Protein AF-A0AAN7X8W3-F1 (afdb_monomer)

Structure (mmCIF, N/CA/C/O backbone):
data_AF-A0AAN7X8W3-F1
#
_entry.id   AF-A0AAN7X8W3-F1
#
loop_
_atom_site.group_PDB
_atom_site.id
_atom_site.type_symbol
_atom_site.label_atom_id
_atom_site.label_alt_id
_atom_site.label_comp_id
_atom_site.label_asym_id
_atom_site.label_entity_id
_atom_site.label_seq_id
_atom_site.pdbx_PDB_ins_code
_atom_site.Cartn_x
_atom_site.Cartn_y
_atom_site.Cartn_z
_atom_site.occupancy
_atom_site.B_iso_or_equiv
_atom_site.auth_seq_id
_atom_site.auth_comp_id
_atom_site.auth_asym_id
_atom_site.auth_atom_id
_atom_site.pdbx_PDB_model_num
ATOM 1 N N . MET A 1 1 ? -43.953 16.104 20.706 1.00 40.34 1 MET A N 1
ATOM 2 C CA . MET A 1 1 ? -43.490 14.856 20.062 1.00 40.34 1 MET A CA 1
ATOM 3 C C . MET A 1 1 ? -42.759 15.280 18.789 1.00 40.34 1 MET A C 1
ATOM 5 O O . MET A 1 1 ? -43.383 15.983 18.012 1.00 40.34 1 MET A O 1
ATOM 9 N N . LEU A 1 2 ? -41.415 15.288 18.844 1.00 50.06 2 LEU A N 1
ATOM 10 C CA . LEU A 1 2 ? -40.473 14.495 18.008 1.00 50.06 2 LEU A CA 1
ATOM 11 C C . LEU A 1 2 ? -40.378 15.042 16.562 1.00 50.06 2 LEU A C 1
ATOM 13 O O . LEU A 1 2 ? -41.339 14.913 15.821 1.00 50.06 2 LEU A O 1
ATOM 17 N N . LEU A 1 3 ? -39.419 15.936 16.264 1.00 60.97 3 LEU A N 1
ATOM 18 C CA . LEU A 1 3 ? -38.081 15.684 15.671 1.00 60.97 3 LEU A CA 1
ATOM 19 C C . LEU A 1 3 ? -38.148 14.957 14.319 1.00 60.97 3 LEU A C 1
ATOM 21 O O . LEU A 1 3 ? -38.302 13.744 14.304 1.00 60.97 3 LEU A O 1
ATOM 25 N N . ASP A 1 4 ? -37.933 15.697 13.229 1.00 52.91 4 ASP A N 1
ATOM 26 C CA . ASP A 1 4 ? -37.366 15.139 11.995 1.00 52.91 4 ASP A CA 1
ATOM 27 C C . ASP A 1 4 ? -36.415 16.176 11.374 1.00 52.91 4 ASP A C 1
ATOM 29 O O . ASP A 1 4 ? -36.738 16.926 10.455 1.00 52.91 4 ASP A O 1
ATOM 33 N N . ASP A 1 5 ? -35.250 16.285 12.010 1.00 56.19 5 ASP A N 1
ATOM 34 C CA . ASP A 1 5 ? -34.049 16.886 11.440 1.00 56.19 5 ASP A CA 1
ATOM 35 C C . ASP A 1 5 ? -33.331 15.735 10.723 1.00 56.19 5 ASP A C 1
ATOM 37 O O . ASP A 1 5 ? -32.605 14.959 11.342 1.00 56.19 5 ASP A O 1
ATOM 41 N N . SER A 1 6 ? -33.645 15.532 9.443 1.00 62.84 6 SER A N 1
ATOM 42 C CA . SER A 1 6 ? -32.867 14.643 8.580 1.00 62.84 6 SER A CA 1
ATOM 43 C C . SER A 1 6 ? -31.867 15.513 7.822 1.00 62.84 6 SER A C 1
ATOM 45 O O . SER A 1 6 ? -32.255 16.142 6.834 1.00 62.84 6 SER A O 1
ATOM 47 N N . PRO A 1 7 ? -30.597 15.613 8.258 1.00 62.44 7 PRO A N 1
ATOM 48 C CA . PRO A 1 7 ? -29.580 16.229 7.432 1.00 62.44 7 PRO A CA 1
ATOM 49 C C . PRO A 1 7 ? -29.394 15.342 6.205 1.00 62.44 7 PRO A C 1
ATOM 51 O O . PRO A 1 7 ? -29.000 14.178 6.324 1.00 62.44 7 PRO A O 1
ATOM 54 N N . ASP A 1 8 ? -29.713 15.913 5.043 1.00 60.66 8 ASP A N 1
ATOM 55 C CA . ASP A 1 8 ? -29.344 15.426 3.718 1.00 60.66 8 ASP A CA 1
ATOM 56 C C . ASP A 1 8 ? -27.868 15.017 3.783 1.00 60.66 8 ASP A C 1
ATOM 58 O O . ASP A 1 8 ? -26.957 15.851 3.811 1.00 60.66 8 ASP A O 1
ATOM 62 N N . SER A 1 9 ? -27.637 13.720 3.978 1.00 62.03 9 SER A N 1
ATOM 63 C CA . SER A 1 9 ? -26.294 13.178 4.085 1.00 62.03 9 SER A CA 1
ATOM 64 C C . SER A 1 9 ? -25.683 13.391 2.711 1.00 62.03 9 SER A C 1
ATOM 66 O O . SER A 1 9 ? -26.246 12.864 1.748 1.00 62.03 9 SER A O 1
ATOM 68 N N . PRO A 1 10 ? -24.593 14.169 2.565 1.00 53.59 10 PRO A N 1
ATOM 69 C CA . PRO A 1 10 ? -23.980 14.329 1.265 1.00 53.59 10 PRO A CA 1
ATOM 70 C C . PRO A 1 10 ? -23.578 12.931 0.814 1.00 53.59 10 PRO A C 1
ATOM 72 O O . PRO A 1 10 ? -22.694 12.305 1.400 1.00 53.59 10 PRO A O 1
ATOM 75 N N . SER A 1 11 ? -24.291 12.429 -0.195 1.00 54.03 11 SER A N 1
ATOM 76 C CA . SER A 1 11 ? -23.865 11.299 -0.994 1.00 54.03 11 SER A CA 1
ATOM 77 C C . SER A 1 11 ? -22.480 11.676 -1.493 1.00 54.03 11 SER A C 1
ATOM 79 O O . SER A 1 11 ? -22.325 12.493 -2.400 1.00 54.03 11 SER A O 1
ATOM 81 N N . LEU A 1 12 ? -21.461 11.158 -0.809 1.00 54.94 12 LEU A N 1
ATOM 82 C CA . LEU A 1 12 ? -20.105 11.138 -1.308 1.00 54.94 12 LEU A CA 1
ATOM 83 C C . LEU A 1 12 ? -20.168 10.213 -2.516 1.00 54.94 12 LEU A C 1
ATOM 85 O O . LEU A 1 12 ? -19.971 9.006 -2.405 1.00 54.94 12 LEU A O 1
ATOM 89 N N . THR A 1 13 ? -20.513 10.781 -3.667 1.00 51.12 13 THR A N 1
ATOM 90 C CA . THR A 1 13 ? -20.196 10.204 -4.963 1.00 51.12 13 THR A CA 1
ATOM 91 C C . THR A 1 13 ? -18.675 10.225 -5.055 1.00 51.12 13 THR A C 1
ATOM 93 O O . THR A 1 13 ? -18.074 11.130 -5.632 1.00 51.12 13 THR A O 1
ATOM 96 N N . SER A 1 14 ? -18.039 9.275 -4.367 1.00 52.97 14 SER A N 1
ATOM 97 C CA . SER A 1 14 ? -16.685 8.871 -4.688 1.00 52.97 14 SER A CA 1
ATOM 98 C C . SER A 1 14 ? -16.823 8.281 -6.084 1.00 52.97 14 SER A C 1
ATOM 100 O O . SER A 1 14 ? -17.435 7.225 -6.247 1.00 52.97 14 SER A O 1
ATOM 102 N N . ASP A 1 15 ? -16.342 9.007 -7.093 1.00 46.50 15 ASP A N 1
ATOM 103 C CA . ASP A 1 15 ? -16.029 8.478 -8.422 1.00 46.50 15 ASP A CA 1
ATOM 104 C C . ASP A 1 15 ? -14.906 7.435 -8.274 1.00 46.50 15 ASP A C 1
ATOM 106 O O . ASP A 1 15 ? -13.782 7.586 -8.754 1.00 46.50 15 ASP A O 1
ATOM 110 N N . GLU A 1 16 ? -15.193 6.379 -7.526 1.00 49.06 16 GLU A N 1
ATOM 111 C CA . GLU A 1 16 ? -14.390 5.187 -7.453 1.00 49.06 16 GLU A CA 1
ATOM 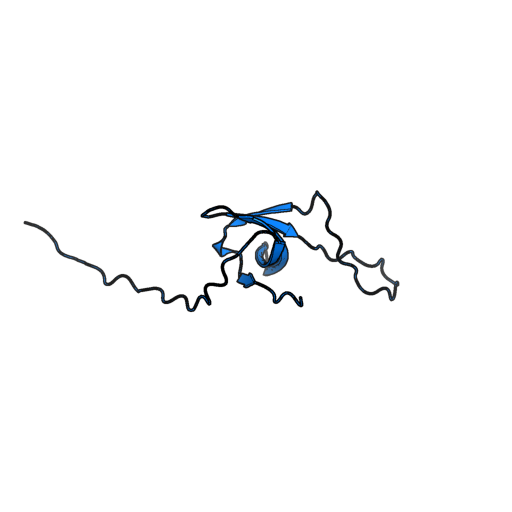112 C C . GLU A 1 16 ? -14.862 4.354 -8.628 1.00 49.06 16 GLU A C 1
ATOM 114 O O . GLU A 1 16 ? -15.884 3.673 -8.583 1.00 49.06 16 GLU A O 1
ATOM 119 N N . GLU A 1 17 ? -14.098 4.421 -9.723 1.00 49.72 17 GLU A N 1
ATOM 120 C CA . GLU A 1 17 ? -13.874 3.200 -10.479 1.00 49.72 17 GLU A CA 1
ATOM 121 C C . GLU A 1 17 ? -13.591 2.122 -9.440 1.00 4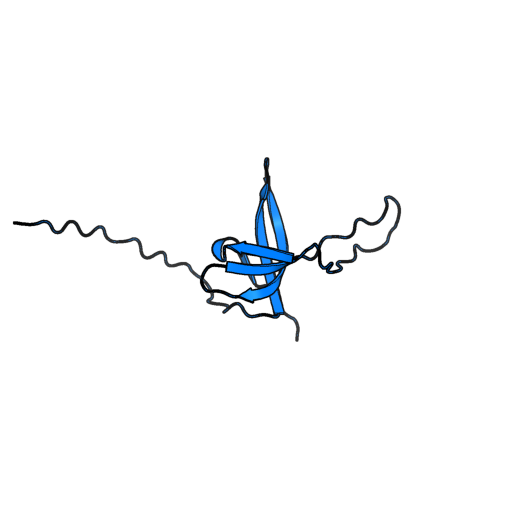9.72 17 GLU A C 1
ATOM 123 O O . GLU A 1 17 ? -12.518 2.094 -8.833 1.00 49.72 17 GLU A O 1
ATOM 128 N N . ASP A 1 18 ? -14.610 1.309 -9.200 1.00 49.91 18 ASP A N 1
ATOM 129 C CA . ASP A 1 18 ? -14.670 0.226 -8.241 1.00 49.91 18 ASP A CA 1
ATOM 130 C C . ASP A 1 18 ? -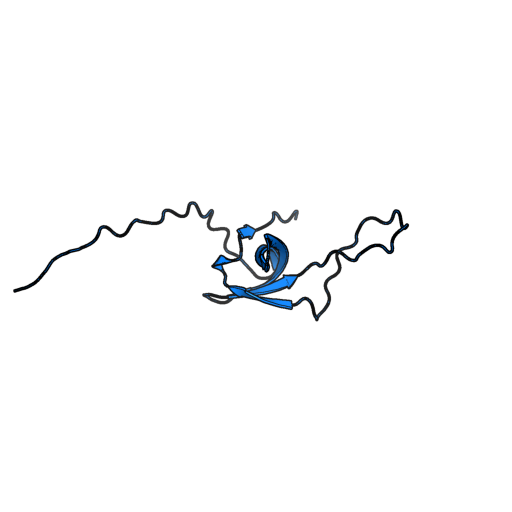13.733 -0.875 -8.755 1.00 49.91 18 ASP A C 1
ATOM 132 O O . ASP A 1 18 ? -14.127 -1.954 -9.199 1.00 49.91 18 ASP A O 1
ATOM 136 N N . GLN A 1 19 ? -12.439 -0.559 -8.833 1.00 63.56 19 GLN A N 1
ATOM 137 C CA . GLN A 1 19 ? -11.402 -1.500 -9.178 1.00 63.56 19 GLN A CA 1
ATOM 138 C C . GLN A 1 19 ? -11.233 -2.356 -7.940 1.00 63.56 19 GLN A C 1
ATOM 140 O O . GLN A 1 19 ? -10.364 -2.100 -7.108 1.00 63.56 19 GLN A O 1
ATOM 145 N N . THR A 1 20 ? -12.102 -3.358 -7.819 1.00 82.12 20 THR A N 1
ATOM 146 C CA . THR A 1 20 ? -12.097 -4.321 -6.728 1.00 82.12 20 THR A CA 1
ATOM 147 C C . THR A 1 20 ? -10.656 -4.779 -6.506 1.00 82.12 20 THR A C 1
ATOM 149 O O . THR A 1 20 ? -10.041 -5.412 -7.375 1.00 82.12 20 THR A O 1
ATOM 152 N N . LEU A 1 21 ? -10.083 -4.355 -5.378 1.00 87.94 21 LEU A N 1
ATOM 153 C CA . LEU A 1 21 ? -8.734 -4.727 -4.981 1.00 87.94 21 LEU A CA 1
ATOM 154 C C . LEU A 1 21 ? -8.725 -6.219 -4.669 1.00 87.94 21 LEU A C 1
ATOM 156 O O . LEU A 1 21 ? -9.609 -6.721 -3.975 1.00 87.94 21 LEU A O 1
ATOM 160 N N . LYS A 1 22 ? -7.711 -6.922 -5.158 1.00 91.06 22 LYS A N 1
ATOM 161 C CA . LYS A 1 22 ? -7.485 -8.337 -4.858 1.00 91.06 22 LYS A CA 1
ATOM 162 C C . LYS A 1 22 ? -6.026 -8.587 -4.509 1.00 91.06 22 LYS A C 1
ATOM 164 O O . LYS A 1 22 ? -5.140 -7.820 -4.887 1.00 91.06 22 LYS A O 1
ATOM 169 N N . ALA A 1 23 ? -5.777 -9.712 -3.844 1.00 92.00 23 ALA A N 1
ATOM 170 C CA . ALA A 1 23 ? -4.424 -10.205 -3.634 1.00 92.00 23 ALA A CA 1
ATOM 171 C C . ALA A 1 23 ? -3.661 -10.288 -4.969 1.00 92.00 23 ALA A C 1
ATOM 173 O O . ALA A 1 23 ? -4.188 -10.739 -5.991 1.00 92.00 23 ALA A O 1
ATOM 174 N N . GLY A 1 24 ? -2.419 -9.821 -4.947 1.00 91.06 24 GLY A N 1
ATOM 175 C CA . GLY A 1 24 ? -1.533 -9.721 -6.097 1.00 91.06 24 GLY A CA 1
ATOM 176 C C . GLY A 1 24 ? -1.609 -8.397 -6.857 1.00 91.06 24 GLY A C 1
ATOM 177 O O . GLY A 1 24 ? -0.700 -8.149 -7.651 1.00 91.06 24 GLY A O 1
ATOM 178 N N . ASP A 1 25 ? -2.618 -7.546 -6.631 1.00 92.06 25 ASP A N 1
ATOM 179 C CA . ASP A 1 25 ? -2.682 -6.213 -7.242 1.00 92.06 25 ASP A CA 1
ATOM 180 C C . ASP A 1 25 ? -1.532 -5.325 -6.757 1.00 92.06 25 ASP A C 1
ATOM 182 O O . ASP A 1 25 ? -1.120 -5.394 -5.599 1.00 92.06 25 ASP A O 1
ATOM 186 N N . TYR A 1 26 ? -1.033 -4.461 -7.642 1.00 91.38 26 TYR A N 1
ATOM 187 C CA . TYR A 1 26 ? -0.105 -3.403 -7.251 1.00 91.38 26 TYR A CA 1
ATOM 188 C C . TYR A 1 26 ? -0.883 -2.126 -6.969 1.00 91.38 26 TYR A C 1
ATOM 190 O O . TYR A 1 26 ? -1.734 -1.732 -7.767 1.00 91.38 26 TYR A O 1
ATOM 198 N N . VAL A 1 27 ? -0.571 -1.468 -5.861 1.00 91.38 27 VAL A N 1
ATOM 199 C CA . VAL A 1 27 ? -1.258 -0.267 -5.388 1.00 91.38 27 VAL A CA 1
ATOM 200 C C . VAL A 1 27 ? -0.268 0.836 -5.034 1.00 91.38 27 VAL A C 1
ATOM 202 O O . VAL A 1 27 ? 0.915 0.583 -4.802 1.00 91.38 27 VAL A O 1
ATOM 205 N N . VAL A 1 28 ? -0.752 2.076 -5.057 1.00 90.75 28 VAL A N 1
ATOM 206 C CA . VAL A 1 28 ? -0.061 3.251 -4.535 1.00 90.75 28 VAL A CA 1
ATOM 207 C C . VAL A 1 28 ? -0.696 3.625 -3.209 1.00 90.75 28 VAL A C 1
ATOM 209 O O . VAL A 1 28 ? -1.869 3.995 -3.174 1.00 90.75 28 VAL A O 1
ATOM 212 N N . ASP A 1 29 ? 0.107 3.606 -2.157 1.00 89.06 29 ASP A N 1
ATOM 213 C CA . ASP A 1 29 ? -0.330 3.849 -0.788 1.00 89.06 29 ASP A CA 1
ATOM 214 C C . ASP A 1 29 ? 0.229 5.164 -0.268 1.00 89.06 29 ASP A C 1
ATOM 216 O O . ASP A 1 29 ? 1.362 5.553 -0.582 1.00 89.06 29 ASP A O 1
ATOM 220 N N . ARG A 1 30 ? -0.558 5.859 0.548 1.00 90.06 30 ARG A N 1
ATOM 221 C CA . ARG A 1 30 ? -0.213 7.164 1.100 1.00 90.06 30 ARG A CA 1
ATOM 222 C C . ARG A 1 30 ? 0.109 7.064 2.582 1.00 90.06 30 ARG A C 1
ATOM 224 O O . ARG A 1 30 ? -0.739 6.728 3.390 1.00 90.06 30 ARG A O 1
ATOM 231 N N . PHE A 1 31 ? 1.309 7.499 2.950 1.00 83.75 31 PHE A N 1
ATOM 232 C CA . PHE A 1 31 ? 1.758 7.571 4.338 1.00 83.75 31 PHE A CA 1
ATOM 233 C C . PHE A 1 31 ? 2.008 9.016 4.765 1.00 83.75 31 PHE A C 1
ATOM 235 O O . PHE A 1 31 ? 2.742 9.766 4.111 1.00 83.75 31 PHE A O 1
ATOM 242 N N . ALA A 1 32 ? 1.438 9.411 5.903 1.00 82.00 32 ALA A N 1
ATOM 243 C CA . ALA A 1 32 ? 1.723 10.698 6.524 1.00 82.00 32 ALA A CA 1
ATOM 244 C C . ALA A 1 32 ? 3.099 10.664 7.2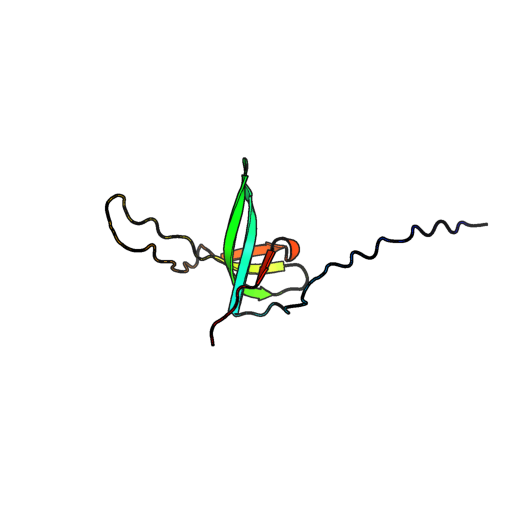13 1.00 82.00 32 ALA A C 1
ATOM 246 O O . ALA A 1 32 ? 3.295 10.006 8.231 1.00 82.00 32 ALA A O 1
ATOM 247 N N . GLY A 1 33 ? 4.074 11.387 6.663 1.00 78.88 33 GLY A N 1
ATOM 248 C CA . GLY A 1 33 ? 5.354 11.639 7.322 1.00 78.88 33 GLY A CA 1
ATOM 249 C C . GLY A 1 33 ? 5.339 12.950 8.112 1.00 78.88 33 GLY A C 1
ATOM 250 O O . GLY A 1 33 ? 4.545 13.849 7.850 1.00 78.88 33 GLY A O 1
ATOM 251 N N . LYS A 1 34 ? 6.299 13.120 9.032 1.00 81.62 34 LYS A N 1
ATOM 252 C CA . LYS A 1 34 ? 6.388 14.281 9.950 1.00 81.62 34 LYS A CA 1
ATOM 253 C C . LYS A 1 34 ? 6.356 15.662 9.272 1.00 81.62 34 LYS A C 1
ATOM 255 O O . LYS A 1 34 ? 5.967 16.639 9.899 1.00 81.62 34 LYS A O 1
ATOM 260 N N . LYS A 1 35 ? 6.842 15.769 8.032 1.00 89.25 35 LYS A N 1
ATOM 261 C CA . LYS A 1 35 ? 6.927 17.040 7.283 1.00 89.25 35 LYS A CA 1
ATOM 262 C C . LYS A 1 35 ? 6.287 16.984 5.896 1.00 89.25 35 LYS A C 1
ATOM 264 O O . LYS A 1 35 ? 6.207 18.011 5.233 1.00 89.25 35 LYS A O 1
ATOM 269 N N . ARG A 1 36 ? 5.931 15.791 5.418 1.00 86.88 36 ARG A N 1
ATOM 270 C CA . ARG A 1 36 ? 5.418 15.566 4.065 1.00 86.88 36 ARG A CA 1
ATOM 271 C C . ARG A 1 36 ? 4.714 14.224 3.978 1.00 86.88 36 ARG A C 1
ATOM 273 O O . ARG A 1 36 ? 5.082 13.284 4.679 1.00 86.88 36 ARG A O 1
ATOM 280 N N . THR A 1 37 ? 3.783 14.134 3.049 1.00 86.25 37 THR A N 1
ATOM 281 C CA . THR A 1 37 ? 3.177 12.877 2.630 1.00 86.25 37 THR A CA 1
ATOM 282 C C . THR A 1 37 ? 4.138 12.105 1.733 1.00 86.25 37 THR A C 1
ATOM 284 O O . THR A 1 37 ? 4.821 12.683 0.885 1.00 86.25 37 THR A O 1
ATOM 287 N N . HIS A 1 38 ? 4.199 10.797 1.934 1.00 84.25 38 HIS A N 1
ATOM 288 C CA . HIS A 1 38 ? 4.979 9.864 1.142 1.00 84.25 38 HIS A CA 1
ATOM 289 C C . HIS A 1 38 ? 4.046 8.914 0.398 1.00 84.25 38 HIS A C 1
ATOM 291 O O . HIS A 1 38 ? 3.055 8.465 0.963 1.00 84.25 38 HIS A O 1
ATOM 297 N N . TYR A 1 39 ? 4.387 8.603 -0.849 1.00 86.56 39 TYR A N 1
ATOM 298 C CA . TYR A 1 39 ? 3.692 7.594 -1.637 1.00 86.56 39 TYR A CA 1
ATOM 299 C C . TYR A 1 39 ? 4.601 6.387 -1.808 1.00 86.56 39 TYR A C 1
ATOM 301 O O . TYR A 1 39 ? 5.777 6.544 -2.156 1.00 86.56 39 TYR A O 1
ATOM 309 N N . TYR A 1 40 ? 4.056 5.207 -1.561 1.00 86.19 40 TYR A N 1
ATOM 310 C CA . TYR A 1 40 ? 4.748 3.937 -1.712 1.00 86.19 40 TYR A CA 1
ATOM 311 C C . TYR A 1 40 ? 4.008 3.067 -2.713 1.00 86.19 40 TYR A C 1
ATOM 313 O O . TYR A 1 40 ? 2.821 3.258 -2.943 1.00 86.19 40 TYR A O 1
ATOM 321 N N . ILE A 1 41 ? 4.734 2.141 -3.333 1.00 88.94 41 ILE A N 1
ATOM 322 C CA . ILE A 1 41 ? 4.130 1.113 -4.172 1.00 88.94 41 ILE A CA 1
ATOM 323 C C . ILE A 1 41 ? 4.184 -0.189 -3.386 1.00 88.94 41 ILE A C 1
ATOM 325 O O . ILE A 1 41 ? 5.272 -0.618 -2.981 1.00 88.94 41 ILE A O 1
ATOM 329 N N . GLY A 1 42 ? 3.018 -0.786 -3.179 1.00 90.12 42 GLY A N 1
ATOM 330 C CA . GLY A 1 42 ? 2.840 -2.066 -2.515 1.00 90.12 42 GLY A CA 1
ATOM 331 C C . GLY A 1 42 ? 2.209 -3.093 -3.445 1.00 90.12 42 GLY A C 1
ATOM 332 O O . GLY A 1 42 ? 1.526 -2.745 -4.408 1.00 90.12 42 GLY A O 1
ATOM 333 N N . GLN A 1 43 ? 2.452 -4.369 -3.169 1.00 92.31 43 GLN A N 1
ATOM 334 C CA . GLN A 1 43 ? 1.630 -5.458 -3.680 1.00 92.31 43 GLN A CA 1
ATOM 335 C C . GLN A 1 43 ? 0.687 -5.923 -2.577 1.00 92.31 43 GLN A C 1
ATOM 337 O O . GLN A 1 43 ? 1.145 -6.215 -1.474 1.00 92.31 43 GLN A O 1
ATOM 342 N N . VAL A 1 44 ? -0.603 -6.030 -2.877 1.00 92.25 44 VAL A N 1
ATOM 343 C CA . VAL A 1 44 ? -1.603 -6.546 -1.939 1.00 92.25 44 VAL A CA 1
ATOM 344 C C . VAL A 1 44 ? -1.323 -8.024 -1.674 1.00 92.25 44 VAL A C 1
ATOM 346 O O . VAL A 1 44 ? -1.310 -8.834 -2.600 1.00 92.25 44 VAL A O 1
ATOM 349 N N . VAL A 1 45 ? -1.112 -8.380 -0.413 1.00 92.69 45 VAL A N 1
ATOM 350 C CA . VAL A 1 45 ? -0.945 -9.763 0.053 1.00 92.69 45 VAL A CA 1
ATOM 351 C C . VAL A 1 45 ? -2.296 -10.313 0.490 1.00 92.69 45 VAL A C 1
ATOM 353 O O . VAL A 1 45 ? -2.723 -11.368 0.020 1.00 92.69 45 VAL A O 1
ATOM 356 N N . LYS A 1 46 ? -2.993 -9.555 1.338 1.00 92.50 46 LYS A N 1
ATOM 357 C CA . LYS A 1 4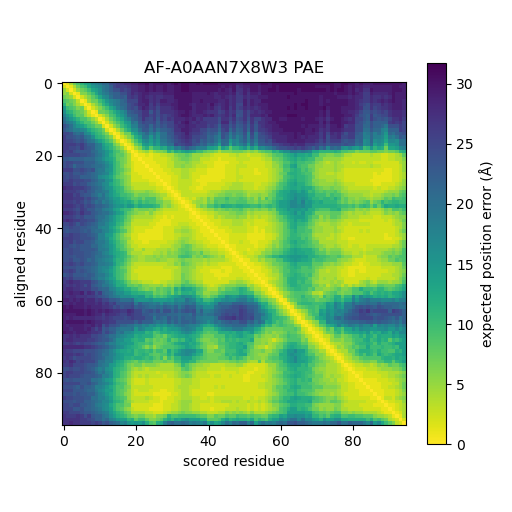6 ? -4.295 -9.904 1.899 1.00 92.50 46 LYS A CA 1
ATOM 358 C C . LYS A 1 46 ? -5.177 -8.665 1.978 1.00 92.50 46 LYS A C 1
ATOM 360 O O . LYS A 1 46 ? -4.689 -7.538 2.056 1.00 92.50 46 LYS A O 1
ATOM 365 N N . LEU A 1 47 ? -6.482 -8.891 1.919 1.00 90.38 47 LEU A N 1
ATOM 366 C CA . LEU A 1 47 ? -7.486 -7.846 1.976 1.00 90.38 47 LEU A CA 1
ATOM 367 C C . LEU A 1 47 ? -8.558 -8.240 2.990 1.00 90.38 47 LEU A C 1
ATOM 369 O O . LEU A 1 47 ? -9.089 -9.348 2.910 1.00 90.38 47 LEU A O 1
ATOM 373 N N . ASP A 1 48 ? -8.853 -7.334 3.911 1.00 88.25 48 ASP A N 1
ATOM 374 C CA . ASP A 1 48 ? -9.959 -7.413 4.861 1.00 88.25 48 ASP A CA 1
ATOM 375 C C . ASP A 1 48 ? -10.887 -6.196 4.630 1.00 88.25 48 ASP A C 1
ATOM 377 O O . ASP A 1 48 ? -10.604 -5.338 3.786 1.00 88.25 48 ASP A O 1
ATOM 381 N N . ASP A 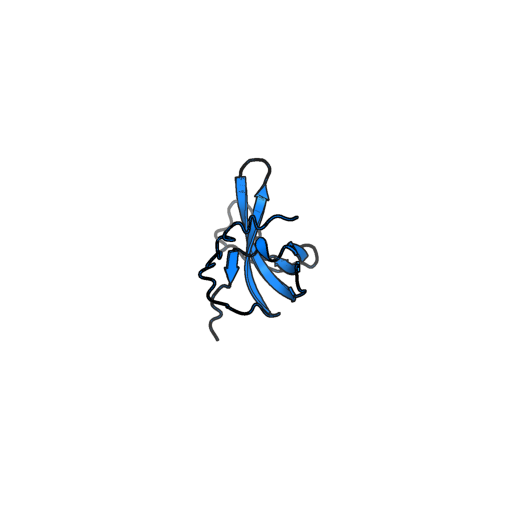1 49 ? -12.015 -6.107 5.343 1.00 83.00 49 ASP A N 1
ATOM 382 C CA . ASP A 1 49 ? -13.051 -5.093 5.066 1.00 83.00 49 ASP A CA 1
ATOM 383 C C . ASP A 1 49 ? -12.531 -3.646 5.184 1.00 83.00 49 ASP A C 1
ATOM 385 O O . ASP A 1 49 ? -12.859 -2.784 4.366 1.00 83.00 49 ASP A O 1
ATOM 389 N N . CYS A 1 50 ? -11.674 -3.387 6.177 1.00 86.81 50 CYS A N 1
ATOM 390 C CA . CYS A 1 50 ? -11.152 -2.050 6.484 1.00 86.81 50 CYS A CA 1
ATOM 391 C C . CYS A 1 50 ? -9.639 -1.913 6.268 1.00 86.81 50 CYS A C 1
ATOM 393 O O . CYS A 1 50 ? -9.111 -0.798 6.295 1.00 86.81 50 CYS A O 1
ATOM 395 N N . GLU A 1 51 ? -8.935 -3.024 6.066 1.00 91.75 51 GLU A N 1
ATOM 396 C CA . GLU A 1 51 ? -7.476 -3.086 6.092 1.00 91.75 51 GLU A CA 1
ATOM 397 C C . GLU A 1 51 ? -6.926 -3.821 4.871 1.00 91.75 51 GLU A C 1
ATOM 399 O O . GLU A 1 51 ? -7.550 -4.717 4.297 1.00 91.75 51 GLU A O 1
ATOM 404 N N . VAL A 1 52 ? -5.728 -3.415 4.468 1.00 91.31 52 VAL A N 1
ATOM 405 C CA . VAL A 1 52 ? -4.968 -4.018 3.381 1.00 91.31 52 VAL A CA 1
ATOM 406 C C . VAL A 1 52 ? -3.605 -4.386 3.931 1.00 91.31 52 VAL A C 1
ATOM 408 O O . VAL A 1 52 ? -2.895 -3.547 4.480 1.00 91.31 52 VAL A O 1
ATOM 411 N N . GLU A 1 53 ? -3.231 -5.647 3.771 1.00 92.25 53 GLU A N 1
ATOM 412 C CA . GLU A 1 53 ? -1.871 -6.099 4.017 1.00 92.25 53 GLU A CA 1
ATOM 413 C C . GLU A 1 53 ? -1.099 -5.977 2.706 1.00 92.25 53 GLU A C 1
ATOM 415 O O . GLU A 1 53 ? -1.448 -6.615 1.707 1.00 92.25 53 GLU A O 1
ATOM 420 N N . ALA A 1 54 ? -0.071 -5.132 2.691 1.00 91.06 54 ALA A N 1
ATOM 421 C CA . ALA A 1 54 ? 0.721 -4.859 1.505 1.00 91.06 54 ALA A CA 1
ATOM 422 C C . ALA A 1 54 ? 2.205 -5.115 1.752 1.00 91.06 54 ALA A C 1
ATOM 424 O O . ALA A 1 54 ? 2.762 -4.797 2.802 1.00 91.06 54 ALA A O 1
ATOM 425 N N . ARG A 1 55 ? 2.861 -5.651 0.726 1.00 90.88 55 ARG A N 1
ATOM 426 C CA . ARG A 1 55 ? 4.307 -5.822 0.671 1.00 90.88 55 ARG A CA 1
ATOM 427 C C . ARG A 1 55 ? 4.906 -4.701 -0.162 1.00 90.88 55 ARG A C 1
ATOM 429 O O . ARG A 1 55 ? 4.670 -4.628 -1.369 1.00 90.88 55 ARG A O 1
ATOM 436 N N . PHE A 1 56 ? 5.660 -3.813 0.469 1.00 87.31 56 PHE A N 1
ATOM 437 C CA . PHE A 1 56 ? 6.220 -2.640 -0.188 1.00 87.31 56 PHE A CA 1
ATOM 438 C C . PHE A 1 56 ? 7.441 -2.979 -1.037 1.00 87.31 56 PHE A C 1
ATOM 440 O O . PHE A 1 56 ? 8.235 -3.864 -0.726 1.00 87.31 56 PHE A O 1
ATOM 447 N N . LEU A 1 57 ? 7.600 -2.224 -2.123 1.00 80.62 57 LEU A N 1
ATOM 448 C CA . LEU A 1 57 ? 8.769 -2.252 -2.993 1.00 80.62 57 LEU A CA 1
ATOM 449 C C . LEU A 1 57 ? 9.701 -1.087 -2.628 1.00 80.62 57 LEU A C 1
ATOM 451 O O . LEU A 1 57 ? 9.643 -0.030 -3.273 1.00 80.62 57 LEU A O 1
ATOM 455 N N . PRO A 1 58 ? 10.571 -1.208 -1.606 1.00 72.12 58 PRO A N 1
ATOM 456 C CA . PRO A 1 58 ? 11.531 -0.157 -1.336 1.00 72.12 58 PRO A CA 1
ATOM 457 C C . PRO A 1 58 ? 12.491 -0.024 -2.516 1.00 72.12 58 PRO A C 1
ATOM 459 O O . PRO A 1 58 ? 12.989 -0.993 -3.096 1.00 72.12 58 PRO A O 1
ATOM 462 N N . ARG A 1 59 ? 12.805 1.224 -2.857 1.00 65.94 59 ARG A N 1
ATOM 463 C CA . ARG A 1 59 ? 13.894 1.510 -3.782 1.00 65.94 59 ARG A CA 1
ATOM 464 C C . ARG A 1 59 ? 15.196 1.094 -3.107 1.00 65.94 59 ARG A C 1
ATOM 466 O O . ARG A 1 59 ? 15.637 1.770 -2.174 1.00 65.94 59 ARG A O 1
ATOM 473 N N . THR A 1 60 ? 15.848 0.045 -3.603 1.00 65.88 60 THR A N 1
ATOM 474 C CA . THR A 1 60 ? 17.218 -0.234 -3.166 1.00 65.88 60 THR A CA 1
ATOM 475 C C . THR A 1 60 ? 18.087 0.948 -3.589 1.00 65.88 60 THR A C 1
ATOM 477 O O . THR A 1 60 ? 18.097 1.373 -4.752 1.00 65.88 60 THR A O 1
ATOM 480 N N . ARG A 1 61 ? 18.743 1.589 -2.616 1.00 59.22 61 ARG A N 1
ATOM 481 C CA . ARG A 1 61 ? 19.665 2.683 -2.917 1.00 59.22 61 ARG A CA 1
ATOM 482 C C . ARG A 1 61 ? 20.860 2.067 -3.622 1.00 59.22 61 ARG A C 1
ATOM 484 O O . ARG A 1 61 ? 21.581 1.272 -3.027 1.00 59.22 61 ARG A O 1
ATOM 491 N N . SER A 1 62 ? 21.062 2.438 -4.882 1.00 53.84 62 SER A N 1
ATOM 492 C CA . SER A 1 62 ? 22.340 2.186 -5.523 1.00 53.84 62 SER A CA 1
ATOM 493 C C . SER A 1 62 ? 23.394 2.947 -4.712 1.00 53.84 62 SER A C 1
ATOM 495 O O . SER A 1 62 ? 23.202 4.114 -4.351 1.00 53.84 62 SER A O 1
ATOM 497 N N . THR A 1 63 ? 24.463 2.263 -4.312 1.00 52.88 63 THR A N 1
ATOM 498 C CA . THR A 1 63 ? 25.579 2.895 -3.608 1.00 52.88 63 THR A CA 1
ATOM 499 C C . THR A 1 63 ? 26.082 4.038 -4.488 1.00 52.88 63 THR A C 1
ATOM 501 O O . THR A 1 63 ? 26.210 3.864 -5.708 1.00 52.88 63 THR A O 1
ATOM 504 N N . HIS A 1 64 ? 26.275 5.215 -3.887 1.00 44.97 64 HIS A N 1
ATOM 505 C CA . HIS A 1 64 ? 26.618 6.457 -4.581 1.00 44.97 64 HIS A CA 1
ATOM 506 C C . HIS A 1 64 ? 27.752 6.195 -5.591 1.00 44.97 64 HIS A C 1
ATOM 508 O O . HIS A 1 64 ? 28.830 5.762 -5.197 1.00 44.97 64 HIS A O 1
ATOM 514 N N . GLY A 1 65 ? 27.491 6.393 -6.889 1.00 54.69 65 GLY A N 1
ATOM 515 C CA . GLY A 1 65 ? 28.468 6.157 -7.967 1.00 54.69 65 GLY A CA 1
ATOM 516 C C . GLY A 1 65 ? 28.191 4.955 -8.879 1.00 54.69 65 GLY A C 1
ATOM 517 O O . GLY A 1 65 ? 28.854 4.810 -9.902 1.00 54.69 65 GLY A O 1
ATOM 518 N N . SER A 1 66 ? 27.192 4.118 -8.585 1.00 60.59 66 SER A N 1
ATOM 519 C CA . SER A 1 66 ? 26.774 3.071 -9.525 1.00 60.59 66 SER A CA 1
ATOM 520 C C . SER A 1 66 ? 25.694 3.582 -10.487 1.00 60.59 66 SER A C 1
ATOM 522 O O . SER A 1 66 ? 24.579 3.902 -10.081 1.00 60.59 66 SER A O 1
ATOM 524 N N . ASN A 1 67 ? 25.995 3.575 -11.791 1.00 61.06 67 ASN A N 1
ATOM 525 C CA . ASN A 1 67 ? 25.039 3.786 -12.896 1.00 61.06 67 ASN A CA 1
ATOM 526 C C . ASN A 1 67 ? 23.981 2.663 -13.009 1.00 61.06 67 ASN A C 1
ATOM 528 O O . ASN A 1 67 ? 23.325 2.504 -14.040 1.00 61.06 67 ASN A O 1
ATOM 532 N N . ARG A 1 68 ? 23.821 1.834 -11.970 1.00 62.50 68 ARG A N 1
ATOM 533 C CA . ARG A 1 68 ? 22.820 0.773 -11.960 1.00 62.50 68 ARG A CA 1
ATOM 534 C C . ARG A 1 68 ? 21.444 1.396 -11.796 1.00 62.50 68 ARG A C 1
ATOM 536 O O . ARG A 1 68 ? 21.211 2.195 -10.888 1.00 62.50 68 ARG A O 1
ATOM 543 N N . ARG A 1 69 ? 20.532 0.995 -12.684 1.00 65.44 69 ARG A N 1
ATOM 544 C CA . ARG A 1 69 ? 19.107 1.299 -12.549 1.00 65.44 69 ARG A CA 1
ATOM 545 C C . ARG A 1 69 ? 18.657 0.854 -11.152 1.00 65.44 69 ARG A C 1
ATOM 547 O O . ARG A 1 69 ? 19.083 -0.214 -10.713 1.00 65.44 69 ARG A O 1
ATOM 554 N N . PRO A 1 70 ? 17.855 1.662 -10.443 1.00 62.22 70 PRO A N 1
ATOM 555 C CA . PRO A 1 70 ? 17.323 1.250 -9.155 1.00 62.22 70 PRO A CA 1
ATOM 556 C C . PRO A 1 70 ? 16.541 -0.053 -9.327 1.00 62.22 70 PRO A C 1
ATOM 558 O O . PRO A 1 70 ? 15.681 -0.145 -10.202 1.00 62.22 70 PRO A O 1
ATOM 561 N N . THR A 1 71 ? 16.858 -1.044 -8.500 1.00 66.88 71 THR A N 1
ATOM 562 C CA . THR A 1 71 ? 16.127 -2.310 -8.456 1.00 66.88 71 THR A CA 1
ATOM 563 C C . THR A 1 71 ? 15.131 -2.247 -7.305 1.00 66.88 71 THR A C 1
ATOM 565 O O . THR A 1 71 ? 15.451 -1.759 -6.217 1.00 66.88 71 THR A O 1
ATOM 568 N N . PHE A 1 72 ? 13.922 -2.734 -7.541 1.00 68.38 72 PHE A N 1
ATOM 569 C CA . PHE A 1 72 ? 12.901 -2.889 -6.516 1.00 68.38 72 PHE A CA 1
ATOM 570 C C . PHE A 1 72 ? 12.825 -4.370 -6.171 1.00 68.38 72 PHE A C 1
ATOM 572 O O . PHE A 1 72 ? 12.643 -5.198 -7.061 1.00 68.38 72 PHE A O 1
ATOM 579 N N . VAL A 1 73 ? 13.044 -4.701 -4.903 1.00 70.00 73 VAL A N 1
ATOM 580 C CA . VAL A 1 73 ? 13.026 -6.079 -4.410 1.00 70.00 73 VAL A CA 1
ATOM 581 C C . VAL A 1 73 ? 12.195 -6.082 -3.141 1.00 70.00 73 VAL A C 1
ATOM 583 O O . VAL A 1 73 ? 12.392 -5.222 -2.285 1.00 70.00 73 VAL A O 1
ATOM 586 N N . PHE A 1 74 ? 11.268 -7.028 -3.042 1.00 72.75 74 PHE A N 1
ATOM 587 C CA . PHE A 1 74 ? 10.522 -7.263 -1.817 1.00 72.75 74 PHE A CA 1
ATOM 588 C C . PHE A 1 74 ? 11.437 -7.855 -0.742 1.00 72.75 74 PHE A C 1
ATOM 590 O O . PHE A 1 74 ? 12.135 -8.830 -1.023 1.00 72.75 74 PHE A O 1
ATOM 597 N N . ASN A 1 75 ? 11.387 -7.340 0.487 1.00 68.44 75 ASN A N 1
ATOM 598 C CA . ASN A 1 75 ? 11.915 -8.046 1.654 1.00 68.44 75 ASN A CA 1
ATOM 599 C C . ASN A 1 75 ? 10.779 -8.365 2.630 1.00 68.44 75 ASN A C 1
ATOM 601 O O . ASN A 1 75 ? 9.793 -7.642 2.705 1.00 68.44 75 ASN A O 1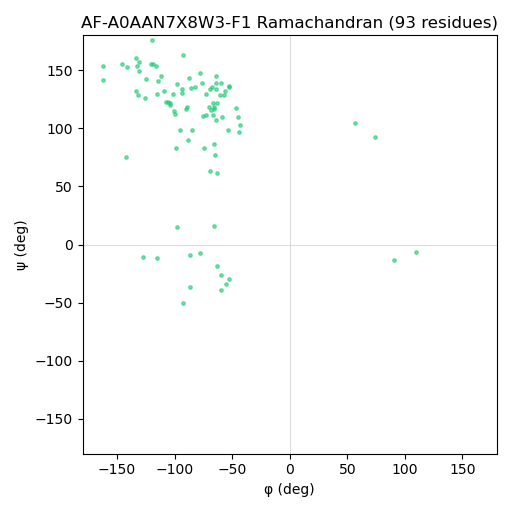
ATOM 605 N N . GLU A 1 76 ? 10.942 -9.421 3.426 1.00 66.56 76 GLU A N 1
ATOM 606 C CA . GLU A 1 76 ? 9.957 -9.832 4.446 1.00 66.56 76 GLU A CA 1
ATOM 607 C C . GLU A 1 76 ? 9.694 -8.738 5.493 1.00 66.56 76 GLU A C 1
ATOM 609 O O . GLU A 1 76 ? 8.618 -8.662 6.068 1.00 66.56 76 GLU A O 1
ATOM 614 N N . LYS A 1 77 ? 10.666 -7.848 5.721 1.00 73.62 77 LYS A N 1
ATOM 615 C CA . LYS A 1 77 ? 10.519 -6.699 6.630 1.00 73.62 77 LYS A CA 1
ATOM 616 C C . LYS A 1 77 ? 9.720 -5.537 6.033 1.00 73.62 77 LYS A C 1
ATOM 618 O O . LYS A 1 77 ? 9.470 -4.571 6.746 1.00 73.62 77 LYS A O 1
ATOM 623 N N . ASP A 1 78 ? 9.379 -5.608 4.748 1.00 78.62 78 ASP A N 1
ATOM 624 C CA . ASP A 1 78 ? 8.674 -4.551 4.022 1.00 78.62 78 ASP A CA 1
ATOM 625 C C . ASP A 1 78 ? 7.162 -4.825 3.928 1.00 78.62 78 ASP A C 1
ATOM 627 O O . ASP A 1 78 ? 6.476 -4.213 3.115 1.00 78.62 78 ASP A O 1
ATOM 631 N N . GLU A 1 79 ? 6.632 -5.749 4.730 1.00 84.81 79 GLU A N 1
ATOM 632 C CA . GLU A 1 79 ? 5.191 -5.976 4.876 1.00 84.81 79 GLU A CA 1
ATOM 633 C C . GLU A 1 79 ? 4.605 -5.030 5.927 1.00 84.81 79 GLU A C 1
ATOM 635 O O . GLU A 1 79 ? 5.179 -4.845 7.004 1.00 84.81 79 GLU A O 1
ATOM 640 N N . ALA A 1 80 ? 3.461 -4.417 5.623 1.00 86.19 80 ALA A N 1
ATOM 641 C CA . ALA A 1 80 ? 2.684 -3.689 6.617 1.00 86.19 80 ALA A CA 1
ATOM 642 C C . ALA A 1 80 ? 1.182 -3.798 6.358 1.00 86.19 80 ALA A C 1
ATOM 644 O O . ALA A 1 80 ? 0.729 -3.969 5.225 1.00 86.19 80 ALA A O 1
ATOM 645 N N . VAL A 1 81 ? 0.424 -3.628 7.436 1.00 90.44 81 VAL A N 1
ATOM 646 C CA . VAL A 1 81 ? -1.026 -3.464 7.398 1.00 90.44 81 VAL A CA 1
ATOM 647 C C . VAL A 1 81 ? -1.332 -1.974 7.375 1.00 90.44 81 VAL A C 1
ATOM 649 O O . VAL A 1 81 ? -0.787 -1.210 8.177 1.00 90.44 81 VAL A O 1
ATOM 652 N N . LEU A 1 82 ? -2.181 -1.558 6.443 1.00 89.56 82 LEU A N 1
ATOM 653 C CA . LEU A 1 82 ? -2.622 -0.180 6.307 1.00 89.56 82 LEU A CA 1
ATOM 654 C C . LEU A 1 82 ? -4.145 -0.091 6.148 1.00 89.56 82 LEU A C 1
ATOM 656 O O . LEU A 1 82 ? -4.772 -1.024 5.640 1.00 89.56 82 LEU A O 1
ATOM 660 N N . PRO A 1 83 ? -4.754 1.038 6.542 1.00 91.00 83 PRO A N 1
ATOM 661 C CA . PRO A 1 83 ? -6.159 1.297 6.271 1.00 91.00 83 PRO A CA 1
ATOM 662 C C . PRO A 1 83 ? -6.439 1.295 4.768 1.00 91.00 83 PRO A C 1
ATOM 664 O O . PRO A 1 83 ? -5.704 1.905 3.991 1.00 91.00 83 PRO A O 1
ATOM 667 N N . ARG A 1 84 ? -7.558 0.697 4.353 1.00 89.75 84 ARG A N 1
ATOM 668 C CA . ARG A 1 84 ? -7.973 0.677 2.941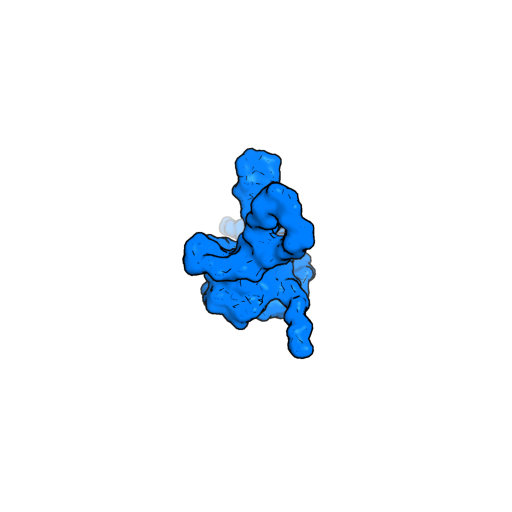 1.00 89.75 84 ARG A CA 1
ATOM 669 C C . ARG A 1 84 ? -8.080 2.085 2.337 1.00 89.75 84 ARG A C 1
ATOM 671 O O . ARG A 1 84 ? -7.731 2.278 1.181 1.00 89.75 84 ARG A O 1
ATOM 678 N N . GLN A 1 85 ? -8.486 3.073 3.135 1.00 89.56 85 GLN A N 1
ATOM 679 C CA . GLN A 1 85 ? -8.576 4.490 2.744 1.00 89.56 85 GLN A CA 1
ATOM 680 C C . GLN A 1 85 ? -7.230 5.146 2.380 1.00 89.56 85 GLN A C 1
ATOM 682 O O . GLN A 1 85 ? -7.209 6.214 1.768 1.00 89.56 85 GLN A O 1
ATOM 687 N N . ASP A 1 86 ? -6.105 4.552 2.789 1.00 90.75 86 ASP A N 1
ATOM 688 C CA . ASP A 1 86 ? -4.772 5.050 2.447 1.00 90.75 86 ASP A CA 1
ATOM 689 C C . ASP A 1 86 ? -4.274 4.498 1.103 1.00 90.75 86 ASP A C 1
ATOM 691 O O . ASP A 1 86 ? -3.286 5.008 0.563 1.00 90.75 86 ASP A O 1
ATOM 695 N N . VAL A 1 87 ? -4.990 3.528 0.521 1.00 90.19 87 VAL A N 1
ATOM 696 C CA . VAL A 1 87 ? -4.800 3.093 -0.864 1.00 90.19 87 VAL A CA 1
ATOM 697 C C . VAL A 1 87 ? -5.355 4.171 -1.788 1.00 90.19 87 VAL A C 1
ATOM 699 O O . VAL A 1 87 ? -6.556 4.400 -1.872 1.00 90.19 87 VAL A O 1
ATOM 702 N N . VAL A 1 88 ? -4.467 4.844 -2.512 1.00 91.06 88 VAL A N 1
ATOM 703 C CA . VAL A 1 88 ? -4.832 5.967 -3.387 1.00 91.06 88 VAL A CA 1
ATOM 704 C C . VAL A 1 88 ? -5.246 5.483 -4.766 1.00 91.06 88 VAL A C 1
ATOM 706 O O . VAL A 1 88 ? -6.084 6.098 -5.420 1.00 91.06 88 VAL A O 1
ATOM 709 N N . LYS A 1 89 ? -4.587 4.431 -5.263 1.00 90.69 89 LYS A N 1
ATOM 710 C CA . LYS A 1 89 ? -4.787 3.959 -6.633 1.00 90.69 89 LYS A CA 1
ATOM 711 C C . LYS A 1 89 ? -4.281 2.538 -6.833 1.00 90.69 89 LYS A C 1
ATOM 713 O O . LYS A 1 89 ? -3.175 2.210 -6.414 1.00 90.69 89 LYS A O 1
ATOM 718 N N . LYS A 1 90 ? -5.019 1.748 -7.612 1.00 91.25 90 LYS A N 1
ATOM 719 C CA . LYS A 1 90 ? -4.530 0.507 -8.220 1.00 91.25 90 LYS A CA 1
ATOM 720 C C . LYS A 1 90 ? -3.747 0.781 -9.508 1.00 91.25 90 LYS A C 1
ATOM 722 O O . LYS A 1 90 ? -4.136 1.595 -10.349 1.00 91.25 90 LYS A O 1
ATOM 727 N N . LEU A 1 91 ? -2.605 0.117 -9.655 1.00 89.38 91 LEU A N 1
ATOM 728 C CA . LEU A 1 91 ? -1.738 0.214 -10.823 1.00 89.38 91 LEU A CA 1
ATOM 729 C C . LEU A 1 91 ? -2.160 -0.791 -11.907 1.00 89.38 91 LEU A C 1
ATOM 731 O O . LEU A 1 91 ? -2.551 -1.917 -11.588 1.00 89.38 91 LEU A O 1
ATOM 735 N N . PRO A 1 92 ? -2.054 -0.418 -13.196 1.00 87.12 92 PRO A N 1
ATOM 736 C CA . PRO A 1 92 ? -2.335 -1.335 -14.289 1.00 87.12 92 PRO A CA 1
ATOM 737 C C . PRO A 1 92 ? -1.329 -2.488 -14.282 1.00 87.12 92 PRO A C 1
ATOM 739 O O . PRO A 1 92 ? -0.119 -2.278 -14.180 1.00 87.12 92 PRO A O 1
ATOM 742 N N . GLN A 1 93 ? -1.831 -3.710 -14.432 1.00 78.69 93 GLN A N 1
ATOM 743 C CA . GLN A 1 93 ? -1.001 -4.891 -14.631 1.00 78.69 93 GLN A CA 1
ATOM 744 C C . GLN A 1 93 ? -1.001 -5.237 -16.119 1.00 78.69 93 GLN A C 1
ATOM 746 O O . GLN A 1 93 ? -2.043 -5.573 -16.680 1.00 78.69 93 GLN A O 1
ATOM 751 N N . HIS A 1 94 ? 0.161 -5.132 -16.768 1.00 69.75 94 HIS A N 1
ATOM 752 C CA . HIS A 1 94 ? 0.332 -5.700 -18.102 1.00 69.75 94 HIS A CA 1
ATOM 753 C C . HIS A 1 94 ? 0.328 -7.223 -17.970 1.00 69.75 94 HIS A C 1
ATOM 755 O O . HIS A 1 94 ? 1.148 -7.783 -17.242 1.00 69.75 94 HIS A O 1
ATOM 761 N N . ARG A 1 95 ? -0.652 -7.852 -18.619 1.00 53.28 95 ARG A N 1
ATOM 762 C CA . ARG A 1 95 ? -0.818 -9.302 -18.684 1.00 53.28 95 ARG A CA 1
ATOM 763 C C . ARG A 1 95 ? 0.023 -9.893 -19.806 1.00 53.28 95 ARG A C 1
ATOM 765 O O . ARG A 1 95 ? 0.153 -9.205 -20.844 1.00 53.28 95 ARG A O 1
#

Solvent-accessible surface area (backbone atoms only — not comparable to full-atom values): 6113 Å² total; per-residue (Å²): 136,83,89,86,86,75,77,82,70,79,78,76,77,67,87,60,80,80,70,80,84,50,66,71,39,40,33,34,32,58,43,88,47,100,89,49,79,43,80,46,48,27,32,30,66,43,76,56,100,59,35,31,33,27,40,30,49,52,74,47,76,57,61,91,88,54,92,59,77,72,51,70,57,76,50,89,85,36,54,49,78,42,54,48,87,34,54,76,42,78,54,88,76,90,128

Radius of gyration: 18.81 Å; Cα contacts (8 Å, |Δi|>4): 145; chains: 1; bounding box: 72×27×39 Å

Foldseek 3Di:
DDDDPDPPDPPPPPVPPPPPDDQQWWFWFWDDDPVDIDIWIWGFHDDDPFKTWTFTFDFDDDDPPDPDDTDTDTDPVRIDMDTPVRGPDTDDDDD

Nearest PDB structures (foldseek):
  6bph-assembly1_A-2  TM=6.144E-01  e=1.988E-01  Homo sapiens
  4qqg-assembly3_C  TM=6.676E-01  e=1.188E+00  Homo sapiens
  3fb9-assembly1_A  TM=3.776E-01  e=2.107E-01  Streptococcus pneumoniae TIGR4
  2lcc-assembly1_A  TM=3.913E-01  e=3.540E-01  Homo sapiens
  5vly-assembly1_A  TM=2.767E-01  e=1.122E+00  Qubevirus durum

Mean predicted aligned error: 12.49 Å

pLDDT: mean 75.69, std 15.65, range [40.34, 92.69]

Secondary structure (DSSP, 8-state):
----------------------TT-EEEEEEE-SSSEEEEEEEEEEE-SSEEEEEE--B--PPTT--PPPPB---GGGEEEEEGGGEEEE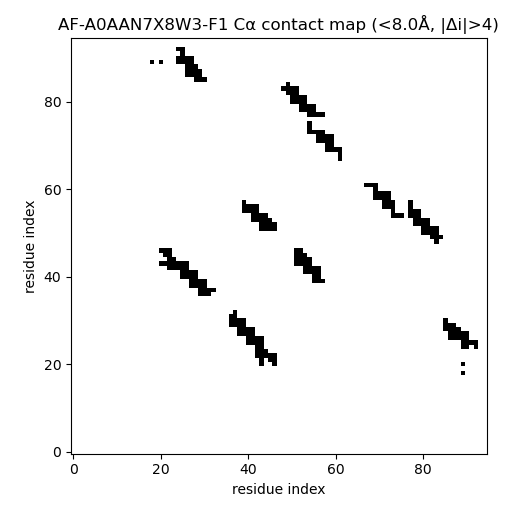PP---

Organism: Eleginops maclovinus (NCBI:txid56733)

Sequence (95 aa):
MLLDDSPDSPSLTSDEEDQTLKAGDYVVDRFAGKKRTHYYIGQVVKLDDCEVEARFLPRTRSTHGSNRRPTFVFNEKDEAVLPRQDVVKKLPQHR